Protein AF-A0A4R5LSR2-F1 (afdb_monomer_lite)

Radius of gyration: 14.78 Å; chains: 1; bounding box: 33×27×38 Å

Sequence (55 aa):
MSKTKVLNIRIDPELKKKAKKLAEADGRSLSNWVTKLISTTVKEAEKAAARKEDD

Structure (mmCIF, N/CA/C/O backbone):
data_AF-A0A4R5LSR2-F1
#
_entry.id   AF-A0A4R5LSR2-F1
#
loop_
_atom_site.group_PDB
_atom_site.id
_atom_site.type_symbol
_atom_site.label_atom_id
_atom_site.label_alt_id
_atom_site.label_comp_id
_atom_site.label_asym_id
_atom_site.label_entity_id
_atom_site.label_seq_id
_atom_site.pdbx_PDB_ins_code
_atom_site.Cartn_x
_atom_site.Cartn_y
_atom_site.Cartn_z
_atom_site.occupancy
_atom_site.B_iso_or_equiv
_atom_site.auth_seq_id
_atom_site.auth_comp_id
_atom_site.auth_asym_id
_atom_site.auth_atom_id
_atom_site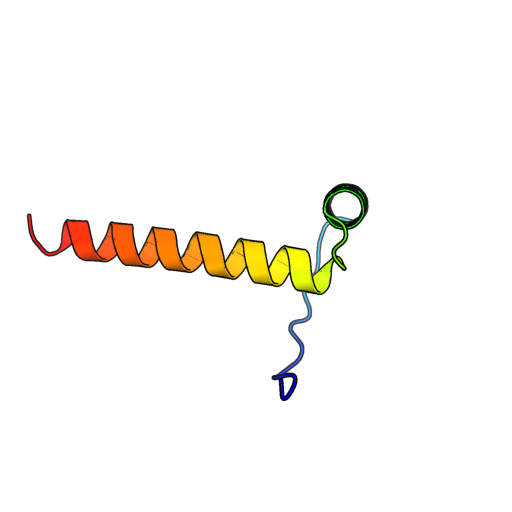.pdbx_PDB_model_num
ATOM 1 N N . MET A 1 1 ? 9.770 -13.689 10.112 1.00 50.94 1 MET A N 1
ATOM 2 C CA . MET A 1 1 ? 8.302 -13.540 9.996 1.00 50.94 1 MET A CA 1
ATOM 3 C C . MET A 1 1 ? 7.781 -14.677 9.139 1.00 50.94 1 MET A C 1
ATOM 5 O O . 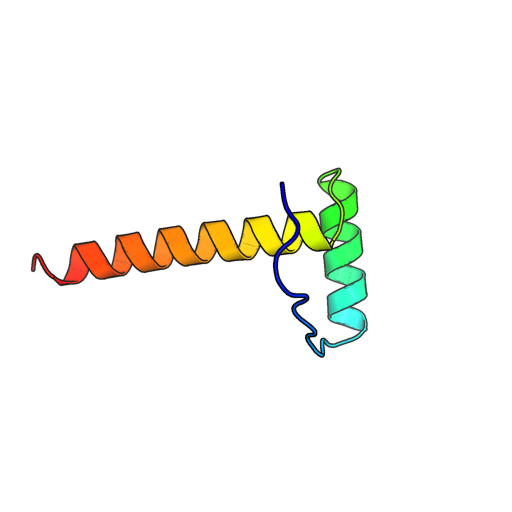MET A 1 1 ? 8.022 -14.669 7.935 1.00 50.94 1 MET A O 1
ATOM 9 N N . SER A 1 2 ? 7.172 -15.688 9.760 1.00 53.34 2 SER A N 1
ATOM 10 C CA . SER A 1 2 ? 6.553 -16.827 9.075 1.00 53.34 2 SER A CA 1
ATOM 11 C C . SER A 1 2 ? 5.502 -16.281 8.113 1.00 53.34 2 SER A C 1
ATOM 13 O O . SER A 1 2 ? 4.507 -15.712 8.552 1.00 53.34 2 SER A O 1
ATOM 15 N N . LYS A 1 3 ? 5.777 -16.324 6.806 1.00 59.41 3 LYS A N 1
ATOM 16 C CA . LYS A 1 3 ? 4.898 -15.729 5.796 1.00 59.41 3 LYS A CA 1
ATOM 17 C C . LYS A 1 3 ? 3.586 -16.518 5.793 1.00 59.41 3 LYS A C 1
ATOM 19 O O . LYS A 1 3 ? 3.562 -17.675 5.387 1.00 59.41 3 LYS A O 1
ATOM 24 N N . THR A 1 4 ? 2.531 -15.905 6.316 1.00 72.19 4 THR A N 1
ATOM 25 C CA . THR A 1 4 ? 1.154 -16.409 6.310 1.00 72.19 4 THR A CA 1
ATOM 26 C C . THR A 1 4 ? 0.616 -16.568 4.882 1.00 72.19 4 THR A C 1
ATOM 28 O O . THR A 1 4 ? 1.259 -16.151 3.917 1.00 72.19 4 THR A O 1
ATOM 31 N N . LYS A 1 5 ? -0.564 -17.205 4.765 1.00 71.38 5 LYS A N 1
ATOM 32 C CA . LYS A 1 5 ? -1.286 -17.506 3.511 1.00 71.38 5 LYS A CA 1
ATOM 33 C C . LYS A 1 5 ? -1.161 -16.390 2.463 1.00 71.38 5 LYS A C 1
ATOM 35 O O . LYS A 1 5 ? -1.352 -15.214 2.762 1.00 71.38 5 LYS A O 1
ATOM 40 N N . VAL A 1 6 ? -0.887 -16.793 1.223 1.00 78.81 6 VAL A N 1
ATOM 41 C CA . VAL A 1 6 ? -0.773 -15.897 0.066 1.00 78.81 6 VAL A CA 1
ATOM 42 C C . VAL A 1 6 ? -2.128 -15.248 -0.230 1.00 78.81 6 VAL A C 1
ATOM 44 O O . VAL A 1 6 ? -3.138 -15.941 -0.337 1.00 78.81 6 VAL A O 1
ATOM 47 N N . LEU A 1 7 ? -2.140 -13.924 -0.392 1.00 82.19 7 LEU A N 1
ATOM 48 C CA . LEU A 1 7 ? -3.303 -13.162 -0.840 1.00 82.19 7 LEU A CA 1
ATOM 49 C C . LEU A 1 7 ? -3.175 -12.873 -2.343 1.00 82.19 7 LEU A C 1
ATOM 51 O O . LEU A 1 7 ? -2.371 -12.035 -2.753 1.00 82.19 7 LEU A O 1
ATOM 55 N N . ASN A 1 8 ? -3.968 -13.563 -3.164 1.00 84.62 8 ASN A N 1
ATOM 56 C CA . ASN A 1 8 ? -4.010 -13.341 -4.611 1.00 84.62 8 ASN A CA 1
ATOM 57 C C . ASN A 1 8 ? -5.113 -12.334 -4.956 1.00 84.62 8 ASN A C 1
ATOM 59 O O . ASN A 1 8 ? -6.294 -12.632 -4.797 1.00 84.62 8 ASN A O 1
ATOM 63 N N . ILE A 1 9 ? -4.733 -11.161 -5.468 1.00 84.69 9 ILE A N 1
ATOM 64 C CA . ILE A 1 9 ? -5.662 -10.084 -5.841 1.00 84.69 9 ILE A CA 1
ATOM 65 C C . ILE A 1 9 ? -5.524 -9.793 -7.334 1.00 84.69 9 ILE A C 1
ATOM 67 O O . ILE A 1 9 ? -4.409 -9.684 -7.853 1.00 84.69 9 ILE A O 1
ATOM 71 N N . ARG A 1 10 ? -6.655 -9.634 -8.025 1.00 90.38 10 ARG A N 1
ATOM 72 C CA . ARG A 1 10 ? -6.681 -9.084 -9.383 1.00 90.38 10 ARG A CA 1
ATOM 73 C C . ARG A 1 10 ? -6.703 -7.568 -9.282 1.00 90.38 10 ARG A C 1
ATOM 75 O O . ARG A 1 10 ? -7.613 -7.007 -8.685 1.00 90.38 10 ARG A O 1
ATOM 82 N N . ILE A 1 11 ? -5.695 -6.927 -9.856 1.00 88.00 11 ILE A N 1
ATOM 83 C CA . ILE A 1 11 ? -5.599 -5.472 -9.912 1.00 88.00 11 ILE A CA 1
ATOM 84 C C . ILE A 1 11 ? -5.394 -5.042 -11.351 1.00 88.00 11 ILE A C 1
ATOM 86 O O . ILE A 1 11 ? -4.809 -5.778 -12.151 1.00 88.00 11 ILE A O 1
ATOM 90 N N . ASP A 1 12 ? -5.848 -3.834 -11.646 1.00 93.94 12 ASP A N 1
ATOM 91 C CA . ASP A 1 12 ? -5.593 -3.205 -12.927 1.00 93.94 12 ASP A CA 1
ATOM 92 C C . ASP A 1 12 ? -4.068 -3.112 -13.198 1.00 93.94 12 ASP A C 1
ATOM 94 O O . ASP A 1 12 ? -3.285 -2.775 -12.292 1.00 93.94 12 ASP A O 1
ATOM 98 N N . PRO A 1 13 ? -3.603 -3.446 -14.416 1.00 92.38 13 PRO A N 1
ATOM 99 C CA . PRO A 1 13 ? -2.182 -3.439 -14.745 1.00 92.38 13 PRO A CA 1
ATOM 100 C C . PRO A 1 13 ? -1.543 -2.046 -14.669 1.00 92.38 13 PRO A C 1
ATOM 102 O O . PRO A 1 13 ? -0.356 -1.946 -14.334 1.00 92.38 13 PRO A O 1
ATOM 105 N N . GLU A 1 14 ? -2.280 -0.969 -14.940 1.00 93.06 14 GLU A N 1
ATOM 106 C CA . GLU A 1 14 ? -1.772 0.395 -14.778 1.00 93.06 14 GLU A CA 1
ATOM 107 C C . GLU A 1 14 ? -1.621 0.754 -13.307 1.00 93.06 14 GLU A C 1
ATOM 109 O O . GLU A 1 14 ? -0.590 1.307 -12.905 1.00 93.06 14 GLU A O 1
ATOM 114 N N . LEU A 1 15 ? -2.609 0.383 -12.489 1.00 91.19 15 LEU A N 1
ATOM 115 C CA . LEU A 1 15 ? -2.537 0.572 -11.043 1.00 91.19 15 LEU A CA 1
ATOM 116 C C . LEU A 1 15 ? -1.321 -0.160 -10.463 1.00 91.19 15 LEU A C 1
ATOM 118 O O . LEU A 1 15 ? -0.563 0.420 -9.684 1.00 91.19 15 LEU A O 1
ATOM 122 N N . LYS A 1 16 ? -1.061 -1.394 -10.914 1.00 91.19 16 LYS A N 1
ATOM 123 C CA . LYS A 1 16 ? 0.131 -2.163 -10.525 1.00 91.19 16 LYS A CA 1
ATOM 124 C C . LYS A 1 16 ? 1.429 -1.438 -10.874 1.00 91.19 16 LYS A C 1
ATOM 126 O O . LYS A 1 16 ? 2.344 -1.394 -10.051 1.00 91.19 16 LYS A O 1
ATOM 131 N N . LYS A 1 17 ? 1.527 -0.880 -12.085 1.00 93.50 17 LYS A N 1
ATOM 132 C CA . LYS A 1 17 ? 2.713 -0.129 -12.529 1.00 93.50 17 LYS A CA 1
ATOM 133 C C . LYS A 1 17 ? 2.939 1.112 -11.669 1.00 93.50 17 LYS A C 1
ATOM 135 O O . LYS A 1 17 ? 4.067 1.347 -11.239 1.00 93.50 17 LYS A O 1
ATOM 140 N N . LYS A 1 18 ? 1.880 1.879 -11.393 1.00 93.75 18 LYS A N 1
ATOM 141 C CA . LYS A 1 18 ? 1.941 3.076 -10.538 1.00 93.75 18 LYS A CA 1
ATOM 142 C C . LYS A 1 18 ? 2.354 2.715 -9.109 1.00 93.75 18 LYS A C 1
ATOM 144 O O . LYS A 1 18 ? 3.312 3.285 -8.595 1.00 93.75 18 LYS A O 1
ATOM 149 N N . ALA A 1 19 ? 1.711 1.711 -8.515 1.00 92.25 19 ALA A N 1
ATOM 150 C CA . ALA A 1 19 ? 2.026 1.241 -7.167 1.00 92.25 19 ALA A CA 1
ATOM 151 C C . ALA A 1 19 ? 3.469 0.730 -7.051 1.00 92.25 19 ALA A C 1
ATOM 153 O O . ALA A 1 19 ? 4.148 1.026 -6.073 1.00 92.25 19 ALA A O 1
ATOM 154 N N . LYS A 1 20 ? 3.973 0.014 -8.066 1.00 93.44 20 LYS A N 1
ATOM 155 C CA . LYS A 1 20 ? 5.363 -0.457 -8.084 1.00 93.44 20 LYS A CA 1
ATOM 156 C C . LYS A 1 20 ? 6.357 0.708 -8.073 1.00 93.44 20 LYS A C 1
ATOM 158 O O . LYS A 1 20 ? 7.276 0.684 -7.265 1.00 93.44 20 LYS A O 1
ATOM 163 N N . LYS A 1 21 ? 6.141 1.735 -8.904 1.00 94.69 21 LYS A N 1
ATOM 164 C CA . LYS A 1 21 ? 7.001 2.932 -8.931 1.00 94.69 21 LYS A CA 1
ATOM 165 C C . LYS A 1 21 ? 7.017 3.663 -7.587 1.00 94.69 21 LYS A C 1
ATOM 167 O O . LYS A 1 21 ? 8.076 4.075 -7.131 1.00 94.69 21 LYS A O 1
ATOM 172 N N . LEU A 1 22 ? 5.854 3.801 -6.946 1.00 93.44 22 LEU A N 1
ATOM 173 C CA . LEU A 1 22 ? 5.747 4.430 -5.625 1.00 93.44 22 LEU A CA 1
ATOM 174 C C . LEU A 1 22 ? 6.449 3.607 -4.540 1.00 93.44 22 LEU A C 1
ATOM 176 O O . LEU A 1 22 ? 7.145 4.172 -3.702 1.00 93.44 22 LEU A O 1
ATOM 180 N N . ALA A 1 23 ? 6.310 2.281 -4.578 1.00 93.75 23 ALA A N 1
ATOM 181 C CA . ALA A 1 23 ? 6.999 1.391 -3.650 1.00 93.75 23 ALA A CA 1
ATOM 182 C C . ALA A 1 23 ? 8.528 1.468 -3.812 1.00 93.75 23 ALA A C 1
ATOM 184 O O . ALA A 1 23 ? 9.242 1.560 -2.816 1.00 93.75 23 ALA A O 1
ATOM 185 N N . GLU A 1 24 ? 9.023 1.488 -5.055 1.00 92.44 24 GLU A N 1
ATOM 186 C CA . GLU A 1 24 ? 10.452 1.627 -5.365 1.00 92.44 24 GLU A CA 1
ATOM 187 C C . GLU A 1 24 ? 11.013 2.977 -4.902 1.00 92.44 24 GLU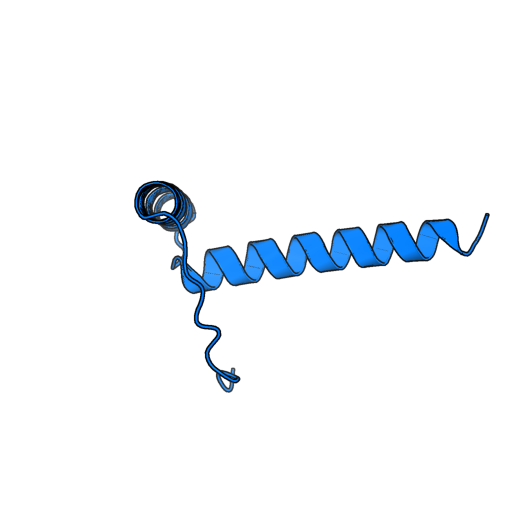 A C 1
ATOM 189 O O . GLU A 1 24 ? 12.079 3.007 -4.290 1.00 92.44 24 GLU A O 1
ATOM 194 N N . ALA A 1 25 ? 10.279 4.075 -5.112 1.00 93.69 25 ALA A N 1
ATOM 195 C CA . ALA A 1 25 ? 10.658 5.400 -4.611 1.00 93.69 25 ALA A CA 1
ATOM 196 C C . ALA A 1 25 ? 10.739 5.459 -3.071 1.00 93.69 25 ALA A C 1
ATOM 198 O O . ALA A 1 25 ? 11.542 6.200 -2.516 1.00 93.69 25 ALA A O 1
ATOM 199 N N . ASP A 1 26 ? 9.934 4.648 -2.385 1.00 87.75 26 A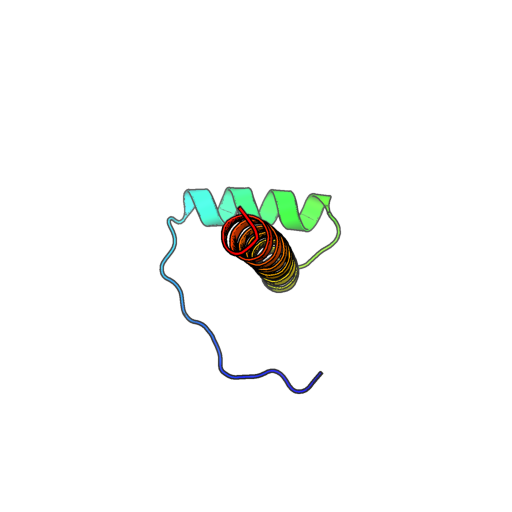SP A N 1
ATOM 200 C CA . ASP A 1 26 ? 9.914 4.487 -0.925 1.00 87.75 26 ASP A CA 1
ATOM 201 C C . ASP A 1 26 ? 10.933 3.428 -0.432 1.00 87.75 26 ASP A C 1
ATOM 203 O O . ASP A 1 26 ? 10.974 3.093 0.754 1.00 87.75 26 ASP A O 1
ATOM 207 N N . GLY A 1 27 ? 11.754 2.863 -1.332 1.00 92.50 27 GLY A N 1
ATOM 208 C CA . GLY A 1 27 ? 12.780 1.860 -1.018 1.00 92.50 27 GLY A CA 1
ATOM 209 C C . GLY A 1 27 ? 12.218 0.505 -0.570 1.00 92.50 27 GLY A C 1
ATOM 210 O O . GLY A 1 27 ? 12.898 -0.260 0.118 1.00 92.50 27 GLY A O 1
ATOM 211 N N . ARG A 1 28 ? 10.959 0.199 -0.906 1.00 89.19 28 ARG A N 1
ATOM 212 C CA . ARG A 1 28 ? 10.234 -0.999 -0.453 1.00 89.19 28 ARG A CA 1
ATOM 213 C C . ARG A 1 28 ? 9.791 -1.856 -1.636 1.00 89.19 28 ARG A C 1
ATOM 215 O O . ARG A 1 28 ? 9.546 -1.380 -2.737 1.00 89.19 28 ARG A O 1
ATOM 222 N N . SER A 1 29 ? 9.623 -3.157 -1.397 1.00 91.50 29 SER A N 1
ATOM 223 C CA . SER A 1 29 ? 8.946 -4.023 -2.365 1.00 91.50 29 SER A CA 1
ATOM 224 C C . SER A 1 29 ? 7.451 -3.700 -2.416 1.00 91.50 29 SER A C 1
ATOM 226 O O . SER A 1 29 ? 6.867 -3.298 -1.408 1.00 91.50 29 SER A O 1
ATOM 228 N N . LEU A 1 30 ? 6.809 -3.946 -3.563 1.00 90.00 30 LEU A N 1
ATOM 229 C CA . LEU A 1 30 ? 5.364 -3.744 -3.728 1.00 90.00 30 LEU A CA 1
ATOM 230 C C . LEU A 1 30 ? 4.558 -4.456 -2.630 1.00 90.00 30 LEU A C 1
ATOM 232 O O . LEU A 1 30 ? 3.644 -3.872 -2.063 1.00 90.00 30 LEU A O 1
ATOM 236 N N . SER A 1 31 ? 4.922 -5.695 -2.287 1.00 88.44 31 SER A N 1
ATOM 237 C CA . SER A 1 31 ? 4.246 -6.460 -1.235 1.00 88.44 31 SER A CA 1
ATOM 238 C C . SER A 1 31 ? 4.367 -5.792 0.134 1.00 88.44 31 SER A C 1
ATOM 240 O O . SER A 1 31 ? 3.361 -5.628 0.811 1.00 88.44 31 SER A O 1
ATOM 242 N N . ASN A 1 32 ? 5.567 -5.357 0.532 1.00 89.94 32 ASN A N 1
ATOM 243 C CA . ASN A 1 32 ? 5.758 -4.688 1.824 1.00 89.94 32 ASN A CA 1
ATOM 244 C C . ASN A 1 32 ? 5.065 -3.323 1.865 1.00 89.94 32 ASN A C 1
ATOM 246 O O . ASN A 1 32 ? 4.525 -2.936 2.900 1.00 89.94 32 ASN A O 1
ATOM 250 N N . TRP A 1 33 ? 5.064 -2.613 0.738 1.00 93.31 33 TRP A N 1
ATOM 251 C CA . TRP A 1 33 ? 4.376 -1.339 0.592 1.00 93.31 33 TRP A CA 1
ATOM 252 C C . TRP A 1 33 ? 2.860 -1.497 0.758 1.00 93.31 33 TRP A C 1
ATOM 254 O O . TRP A 1 33 ? 2.258 -0.801 1.573 1.00 93.31 33 TRP A O 1
ATOM 264 N N . VAL A 1 34 ? 2.261 -2.485 0.085 1.00 91.06 34 VAL A N 1
ATOM 265 C CA . VAL A 1 34 ? 0.833 -2.808 0.228 1.00 91.06 34 VAL A CA 1
ATOM 266 C C . VAL A 1 34 ? 0.507 -3.259 1.653 1.00 91.06 34 VAL A C 1
ATOM 268 O O . VAL A 1 34 ? -0.470 -2.786 2.225 1.00 91.06 34 VAL A O 1
ATOM 271 N N . THR A 1 35 ? 1.335 -4.107 2.271 1.00 90.62 35 THR A N 1
ATOM 272 C CA . THR A 1 35 ? 1.136 -4.531 3.668 1.00 90.62 35 THR A CA 1
ATOM 273 C C . THR A 1 35 ? 1.120 -3.340 4.625 1.00 90.62 35 THR A C 1
ATOM 275 O O . THR A 1 35 ? 0.263 -3.274 5.506 1.00 90.62 35 THR A O 1
ATOM 278 N N . LYS A 1 36 ? 2.039 -2.381 4.450 1.00 91.00 36 LYS A N 1
ATOM 279 C CA . LYS A 1 36 ? 2.067 -1.153 5.254 1.00 91.00 36 LYS A CA 1
ATOM 280 C C . LYS A 1 36 ? 0.799 -0.329 5.040 1.00 91.00 36 LYS A C 1
ATOM 282 O O . LYS A 1 36 ? 0.202 0.098 6.021 1.00 91.00 36 LYS A O 1
ATOM 287 N N . LEU A 1 37 ? 0.386 -0.147 3.786 1.00 91.69 37 LEU A N 1
ATOM 288 C CA . LEU A 1 37 ? -0.811 0.614 3.434 1.00 91.69 37 LEU A CA 1
ATOM 289 C C . LEU A 1 37 ? -2.061 0.016 4.094 1.00 91.69 37 LEU A C 1
ATOM 291 O O . LEU A 1 37 ? -2.767 0.726 4.800 1.00 91.69 37 LEU A O 1
ATOM 295 N N . ILE A 1 38 ? -2.261 -1.301 3.972 1.00 91.94 38 ILE A N 1
ATOM 296 C CA . ILE A 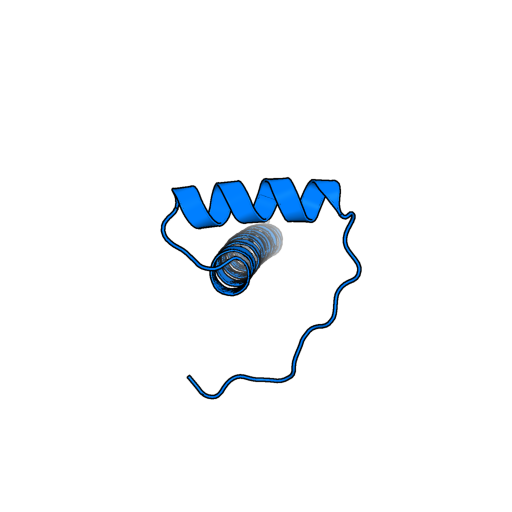1 38 ? -3.374 -2.011 4.621 1.00 91.94 38 ILE A CA 1
ATOM 297 C C . ILE A 1 38 ? -3.295 -1.866 6.145 1.00 91.94 38 ILE A C 1
ATOM 299 O O . ILE A 1 38 ? -4.292 -1.533 6.777 1.00 91.94 38 ILE A O 1
ATOM 303 N N . SER A 1 39 ? -2.121 -2.080 6.749 1.00 92.56 39 SER A N 1
ATOM 304 C CA . SER A 1 39 ? -1.962 -1.988 8.206 1.00 92.56 39 SER A CA 1
ATOM 305 C C . SER A 1 39 ? -2.278 -0.591 8.743 1.00 92.56 39 SER A C 1
ATOM 307 O O . SER A 1 39 ? -2.925 -0.478 9.782 1.00 92.56 39 SER A O 1
ATOM 309 N N . THR A 1 40 ? -1.848 0.464 8.048 1.00 93.62 40 THR A N 1
ATOM 310 C CA . THR A 1 40 ? -2.174 1.844 8.419 1.00 93.62 40 THR A CA 1
ATOM 311 C C . THR A 1 40 ? -3.675 2.094 8.314 1.00 93.62 40 THR A C 1
ATOM 313 O O . THR A 1 40 ? -4.269 2.544 9.289 1.00 93.62 40 THR A O 1
ATOM 316 N N . THR A 1 41 ? -4.300 1.732 7.190 1.00 94.62 41 THR A N 1
ATOM 317 C CA . THR A 1 41 ? -5.741 1.939 6.986 1.00 94.62 41 THR A CA 1
ATOM 318 C C . THR A 1 41 ? -6.587 1.188 8.014 1.00 94.62 41 THR A C 1
ATOM 320 O O . THR A 1 41 ? -7.551 1.748 8.528 1.00 94.62 41 THR A O 1
ATOM 323 N N . VAL A 1 42 ? -6.221 -0.050 8.365 1.00 93.69 42 VAL A N 1
ATOM 324 C CA . VAL A 1 42 ? -6.928 -0.824 9.402 1.00 93.69 42 VAL A CA 1
ATOM 325 C C . VAL A 1 42 ? -6.818 -0.140 10.762 1.00 93.69 42 VAL A C 1
ATOM 327 O O . VAL A 1 42 ? -7.837 0.069 11.406 1.00 93.69 42 VAL A O 1
ATOM 330 N N . LYS A 1 43 ? -5.618 0.294 11.169 1.00 94.19 43 LYS A N 1
ATOM 331 C CA . LYS A 1 43 ? -5.429 1.003 12.448 1.00 94.19 43 LYS A CA 1
ATOM 332 C C . LYS A 1 43 ? -6.238 2.294 12.530 1.00 94.19 43 LYS A C 1
ATOM 334 O O . LYS A 1 43 ? -6.766 2.632 13.587 1.00 94.19 43 LYS A O 1
ATOM 339 N N . GLU A 1 44 ? -6.308 3.043 11.432 1.00 93.25 44 GLU A N 1
ATOM 340 C CA . GLU A 1 44 ? -7.112 4.263 11.370 1.00 93.25 44 GLU A CA 1
ATOM 341 C C . GLU A 1 44 ? -8.609 3.956 11.461 1.00 93.25 44 GLU A C 1
ATOM 343 O O . GLU A 1 44 ? -9.318 4.632 12.206 1.00 93.25 44 GLU A O 1
ATOM 348 N N . ALA A 1 45 ? -9.076 2.911 10.773 1.00 93.75 45 ALA A N 1
ATOM 349 C CA . ALA A 1 45 ? -10.462 2.461 10.843 1.00 93.75 45 ALA A CA 1
ATOM 350 C C . ALA A 1 45 ? -10.842 1.963 12.248 1.00 93.75 45 ALA A C 1
ATOM 352 O O . ALA A 1 45 ? -11.891 2.348 12.758 1.00 93.75 45 ALA A O 1
ATOM 353 N N . GLU A 1 46 ? -9.979 1.182 12.903 1.00 92.12 46 GLU A N 1
ATOM 354 C CA . GLU A 1 46 ? -10.167 0.721 14.287 1.00 92.12 46 GLU A CA 1
ATOM 355 C C . GLU A 1 46 ? -10.261 1.904 15.256 1.00 92.12 46 GLU A C 1
ATOM 357 O O . GLU A 1 46 ? -11.176 1.978 16.074 1.00 92.12 46 GLU A O 1
ATOM 362 N N . LYS A 1 47 ? -9.360 2.885 15.126 1.00 89.81 47 LYS A N 1
ATOM 363 C CA . LYS A 1 47 ? -9.380 4.093 15.960 1.00 89.81 47 LYS A CA 1
ATOM 364 C C . LYS A 1 47 ? -10.627 4.948 15.716 1.00 89.81 47 LYS A C 1
ATOM 366 O O . LYS A 1 47 ? -11.137 5.560 16.652 1.00 89.81 47 LYS A O 1
ATOM 371 N N . ALA A 1 48 ? -11.096 5.029 14.472 1.00 87.19 48 ALA A N 1
ATOM 372 C CA . ALA A 1 48 ? -12.314 5.754 14.126 1.00 87.19 48 ALA A CA 1
ATOM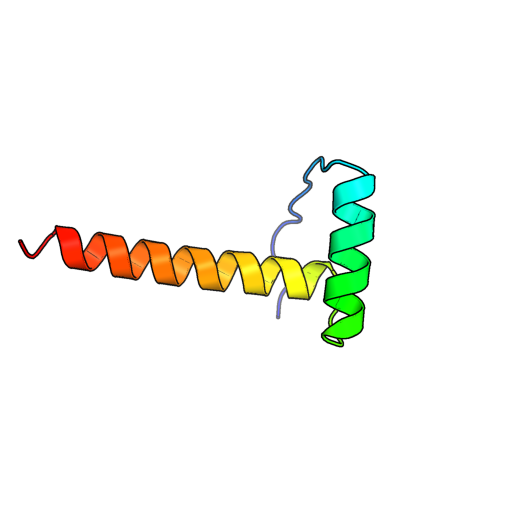 373 C C . ALA A 1 48 ? -13.577 5.043 14.634 1.00 87.19 48 ALA A C 1
ATOM 375 O O . ALA A 1 48 ? -14.518 5.719 15.041 1.00 87.19 48 ALA A O 1
ATOM 376 N N . ALA A 1 49 ? -13.591 3.707 14.634 1.00 83.88 49 ALA A N 1
ATOM 377 C CA . ALA A 1 49 ? -14.677 2.910 15.193 1.00 83.88 49 ALA A CA 1
ATOM 378 C C . ALA A 1 49 ? -14.747 3.047 16.721 1.00 83.88 49 ALA A C 1
ATOM 380 O O . ALA A 1 49 ? -15.814 3.351 17.239 1.00 83.88 49 ALA A O 1
ATOM 381 N N . ALA A 1 50 ? -13.610 2.948 17.419 1.00 78.38 50 ALA A N 1
ATOM 382 C CA . ALA A 1 50 ? -13.558 3.100 18.876 1.00 78.38 50 ALA A CA 1
ATOM 383 C C . ALA A 1 50 ? -14.083 4.469 19.348 1.00 78.38 50 ALA A C 1
ATOM 385 O O . ALA A 1 50 ? -14.795 4.558 20.333 1.00 78.38 50 ALA A O 1
ATOM 386 N N . ARG A 1 51 ? -13.810 5.546 18.598 1.00 69.94 51 ARG A N 1
ATOM 387 C CA . ARG A 1 51 ? -14.333 6.892 18.907 1.00 69.94 51 ARG A CA 1
ATOM 388 C C . ARG A 1 51 ? -15.843 7.056 18.709 1.00 69.94 51 ARG A C 1
ATOM 390 O O . ARG A 1 51 ? -16.365 8.077 19.127 1.00 69.94 51 ARG A O 1
ATOM 397 N N . LYS A 1 52 ? -16.515 6.131 18.017 1.00 62.38 52 LYS A N 1
ATOM 398 C CA . LYS A 1 52 ? -17.967 6.176 17.782 1.00 62.38 52 LYS A CA 1
ATOM 399 C C . LYS A 1 52 ? -18.777 5.383 18.809 1.00 62.38 52 LYS A C 1
ATOM 401 O O . LYS A 1 52 ? -19.990 5.524 18.809 1.00 62.38 52 LYS A O 1
ATOM 406 N N . GLU A 1 53 ? -18.144 4.539 19.621 1.00 58.72 53 GLU A N 1
ATOM 407 C CA . GLU A 1 53 ? -18.825 3.793 20.693 1.00 58.72 53 GLU A CA 1
ATOM 408 C C . GLU A 1 53 ? -18.887 4.569 22.021 1.00 58.72 53 GLU A C 1
ATOM 410 O O . GLU A 1 53 ? -19.650 4.184 22.899 1.00 58.72 53 GLU A O 1
ATOM 415 N N . ASP A 1 54 ? -18.133 5.667 22.153 1.00 55.75 54 ASP A N 1
ATOM 416 C CA . ASP A 1 54 ? -18.074 6.517 23.353 1.00 55.75 54 ASP A CA 1
ATOM 417 C C . ASP A 1 54 ? -18.924 7.817 23.257 1.00 55.75 54 ASP A C 1
ATOM 419 O O . ASP A 1 54 ? -18.818 8.659 24.151 1.00 55.75 54 ASP A O 1
ATOM 423 N N . ASP A 1 55 ? -19.738 8.005 22.202 1.00 50.03 55 ASP A N 1
ATOM 424 C CA . ASP A 1 55 ? -20.604 9.192 21.972 1.00 50.03 55 ASP A CA 1
ATOM 425 C C . ASP A 1 55 ? -22.104 8.827 21.987 1.00 50.03 55 ASP A C 1
ATOM 427 O O . ASP A 1 55 ? -22.489 7.866 21.276 1.00 50.03 55 ASP A O 1
#

Secondary structure (DSSP, 8-state):
----S-------HHHHHHHHHHHHHTTS-HHHHHHHHHHHHHHHHHHHHHHHH--

InterPro domains:
  IPR008651 Uncharacterised protein family HicB [PF05534] (5-38)
  IPR010985 Ribbon-helix-helix [SSF47598] (1-47)
  IPR013321 Arc-type ribbon-helix-helix [G3DSA:1.10.1220.10] (1-53)

pLDDT: mean 85.12, std 12.64, range [50.03, 94.69]

Foldseek 3Di:
DPDDDDDDDDDDPVVVVVLQVVQVVVVHGSVVSVVVVVVVVVVVVVVVVVVVVVD

Organism: NCBI:txid2547392